Protein AF-A0A2A6FN66-F1 (afdb_monomer_lite)

pLDDT: mean 86.61, std 16.68, range [41.28, 98.0]

Secondary structure (DSSP, 8-state):
------------S-----GGGEEEHHHHHHHHT--HHHHHHHHHTTSS--SEE-SSTTPPEEEEGGGS--

Sequence (70 aa):
MADMPKKTSFSSEPRIIWCEQLIGSATVCRILGIDRSTLTRRIRRGELVPLAQLDGPRGAYVFDRGDFPV

Structure (mmCIF, N/CA/C/O backbone):
data_AF-A0A2A6FN66-F1
#
_entry.id   AF-A0A2A6FN66-F1
#
loop_
_atom_site.group_PDB
_atom_site.id
_atom_site.type_symbol
_atom_site.label_atom_id
_atom_site.label_alt_id
_atom_site.label_comp_id
_atom_site.label_asym_id
_atom_site.label_entity_id
_atom_site.label_seq_id
_atom_site.pdbx_PDB_ins_code
_atom_site.Cartn_x
_atom_site.Cartn_y
_atom_site.Cartn_z
_atom_site.occupancy
_atom_site.B_iso_or_equiv
_atom_site.auth_seq_id
_atom_site.auth_comp_id
_atom_site.auth_asym_id
_atom_site.auth_atom_id
_atom_site.pdbx_PDB_model_num
ATOM 1 N N . MET A 1 1 ? -5.789 -1.310 30.465 1.00 41.28 1 MET A N 1
ATOM 2 C CA . MET A 1 1 ? -4.969 -0.696 29.398 1.00 41.28 1 MET A CA 1
ATOM 3 C C . MET A 1 1 ? -5.077 -1.612 28.197 1.00 41.28 1 MET A C 1
ATOM 5 O O . MET A 1 1 ? -4.665 -2.756 28.306 1.00 41.28 1 MET A O 1
ATOM 9 N N . ALA A 1 2 ? -5.779 -1.180 27.148 1.00 46.56 2 ALA A N 1
ATOM 10 C CA . ALA A 1 2 ? -5.998 -2.004 25.963 1.00 46.56 2 ALA A CA 1
ATOM 11 C C . ALA A 1 2 ? -4.660 -2.255 25.258 1.00 46.56 2 ALA A C 1
ATOM 13 O O . ALA A 1 2 ? -3.872 -1.323 25.091 1.00 46.56 2 ALA A O 1
ATOM 14 N N . ASP A 1 3 ? -4.425 -3.512 24.893 1.00 44.28 3 ASP A N 1
ATOM 15 C CA . ASP A 1 3 ? -3.306 -3.949 24.069 1.00 44.28 3 ASP A CA 1
ATOM 16 C C . ASP A 1 3 ? -3.324 -3.140 22.764 1.00 44.28 3 ASP A C 1
ATOM 18 O O . ASP A 1 3 ? -4.268 -3.203 21.974 1.00 44.28 3 ASP A O 1
ATOM 22 N N . MET A 1 4 ? -2.336 -2.264 22.603 1.00 44.47 4 MET A N 1
ATOM 23 C CA . MET A 1 4 ? -2.183 -1.457 21.401 1.00 44.47 4 MET A CA 1
ATOM 24 C C . MET A 1 4 ? -1.778 -2.419 20.280 1.00 44.47 4 MET A C 1
ATOM 26 O O . MET A 1 4 ? -0.785 -3.127 20.463 1.00 44.47 4 MET A O 1
ATOM 30 N N . PRO A 1 5 ? -2.489 -2.482 19.136 1.00 46.69 5 PRO A N 1
ATOM 31 C CA . PRO A 1 5 ? -2.115 -3.400 18.070 1.00 46.69 5 PRO A CA 1
ATOM 32 C C . PRO A 1 5 ? -0.653 -3.152 17.695 1.00 46.69 5 PRO A C 1
ATOM 34 O O . PRO A 1 5 ? -0.277 -2.023 17.361 1.00 46.69 5 PRO A O 1
ATOM 37 N N . LYS A 1 6 ? 0.170 -4.204 17.821 1.00 47.72 6 LYS A N 1
ATOM 38 C CA . LYS A 1 6 ? 1.585 -4.211 17.434 1.00 47.72 6 LYS A CA 1
ATOM 39 C C . LYS A 1 6 ? 1.698 -3.516 16.083 1.00 47.72 6 LYS A C 1
ATOM 41 O O . LYS A 1 6 ? 1.063 -3.954 15.125 1.00 47.72 6 LYS A O 1
ATOM 46 N N . LYS A 1 7 ? 2.473 -2.425 16.025 1.00 48.47 7 LYS A N 1
ATOM 47 C CA . LYS A 1 7 ? 2.847 -1.772 14.766 1.00 48.47 7 LYS A CA 1
ATOM 48 C C . LYS A 1 7 ? 3.247 -2.883 13.802 1.00 48.47 7 LYS A C 1
ATOM 50 O O . LYS A 1 7 ? 4.162 -3.635 14.125 1.00 48.47 7 LYS A O 1
ATOM 55 N N . THR A 1 8 ? 2.518 -3.033 12.700 1.00 53.16 8 THR A N 1
ATOM 56 C CA . THR A 1 8 ? 2.831 -3.997 11.644 1.00 53.16 8 THR A CA 1
ATOM 57 C C . THR A 1 8 ? 4.280 -3.764 11.242 1.00 53.16 8 THR A C 1
ATOM 59 O O . THR A 1 8 ? 4.614 -2.735 10.659 1.00 53.16 8 THR A O 1
ATOM 62 N N . SER A 1 9 ? 5.164 -4.654 11.686 1.00 55.34 9 SER A N 1
ATOM 63 C CA . SER A 1 9 ? 6.598 -4.554 11.470 1.00 55.34 9 SER A CA 1
ATOM 64 C C . SER A 1 9 ? 6.864 -4.955 10.028 1.00 55.34 9 SER A C 1
ATOM 66 O O . SER A 1 9 ? 6.976 -6.141 9.728 1.00 55.34 9 SER A O 1
ATOM 68 N N . PHE A 1 10 ? 6.905 -3.976 9.128 1.00 63.66 10 PHE A N 1
ATOM 69 C CA . PHE A 1 10 ? 7.407 -4.197 7.777 1.00 63.66 10 PHE A CA 1
ATOM 70 C C . PHE A 1 10 ? 8.883 -4.579 7.899 1.00 63.66 10 PHE A C 1
ATOM 72 O O . PHE A 1 10 ? 9.683 -3.792 8.410 1.00 63.66 10 PHE A O 1
ATOM 79 N N . SER A 1 11 ? 9.230 -5.808 7.511 1.00 64.62 11 SER A N 1
ATOM 80 C CA . SER A 1 11 ? 10.618 -6.268 7.553 1.00 64.62 11 SER A CA 1
ATOM 81 C C . SER A 1 11 ? 11.456 -5.430 6.590 1.00 64.62 11 SER A C 1
ATOM 83 O O . SER A 1 11 ? 11.123 -5.332 5.406 1.00 64.62 11 SER A O 1
ATOM 85 N N . SER A 1 12 ? 12.531 -4.832 7.109 1.00 68.62 12 SER A N 1
ATOM 86 C CA . SER A 1 12 ? 13.533 -4.082 6.345 1.00 68.62 12 SER A CA 1
ATOM 87 C C . SER A 1 12 ? 14.551 -4.987 5.646 1.00 68.62 12 SER A C 1
ATOM 89 O O . SER A 1 12 ? 15.518 -4.489 5.072 1.00 68.62 12 SER A O 1
ATOM 91 N N . GLU A 1 13 ? 14.387 -6.308 5.734 1.00 81.88 13 GLU A N 1
ATOM 92 C CA . GLU A 1 13 ? 15.276 -7.248 5.064 1.00 81.88 13 GLU A CA 1
ATOM 93 C C . GLU A 1 13 ? 15.082 -7.198 3.539 1.00 81.88 13 GLU A C 1
ATOM 95 O O . GLU A 1 13 ? 13.942 -7.140 3.059 1.00 81.88 13 GLU A O 1
ATOM 100 N N . PRO A 1 14 ? 16.179 -7.233 2.758 1.00 85.75 14 PRO A N 1
ATOM 101 C CA . PRO A 1 14 ? 16.093 -7.321 1.308 1.00 85.75 14 PRO A CA 1
ATOM 102 C C . PRO A 1 14 ? 15.320 -8.568 0.873 1.00 85.75 14 PRO A C 1
ATOM 104 O O . PRO A 1 14 ? 15.592 -9.674 1.339 1.00 85.75 14 PRO A O 1
ATOM 107 N N . ARG A 1 15 ? 14.390 -8.399 -0.069 1.00 87.06 15 ARG A N 1
ATOM 108 C CA . ARG A 1 15 ? 13.621 -9.494 -0.671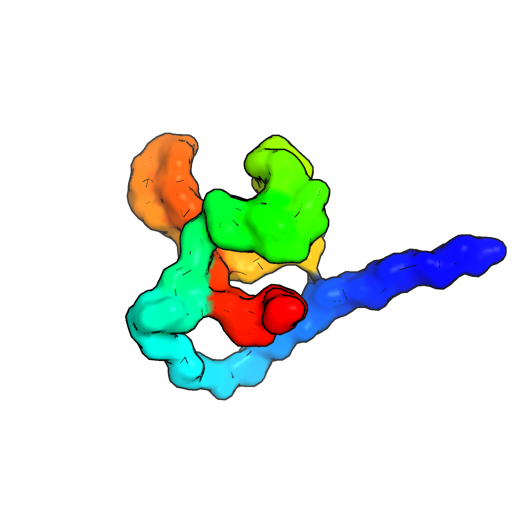 1.00 87.06 15 ARG A CA 1
ATOM 109 C C . ARG A 1 15 ? 13.372 -9.242 -2.155 1.00 87.06 15 ARG A C 1
ATOM 111 O O . ARG A 1 15 ? 13.337 -8.093 -2.593 1.00 87.06 15 ARG A O 1
ATOM 118 N N . ILE A 1 16 ? 13.188 -10.319 -2.918 1.00 93.50 16 ILE A N 1
ATOM 119 C CA . ILE A 1 16 ? 12.734 -10.247 -4.312 1.00 93.50 16 ILE A CA 1
ATOM 120 C C . ILE A 1 16 ? 11.218 -10.047 -4.312 1.00 93.50 16 ILE A C 1
ATOM 122 O O . ILE A 1 16 ? 10.508 -10.757 -3.602 1.00 93.50 16 ILE A O 1
ATOM 126 N N . ILE A 1 17 ? 10.745 -9.098 -5.120 1.00 93.38 17 ILE A N 1
ATOM 127 C CA . ILE A 1 17 ? 9.323 -8.845 -5.356 1.00 93.38 17 ILE A CA 1
ATOM 128 C C . ILE A 1 17 ? 9.076 -9.010 -6.853 1.00 93.38 17 ILE A C 1
ATOM 130 O O . ILE A 1 17 ? 9.683 -8.314 -7.669 1.00 93.38 17 ILE A O 1
ATOM 134 N N . TRP A 1 18 ? 8.195 -9.936 -7.206 1.00 95.56 18 TRP A N 1
ATOM 135 C CA . TRP A 1 18 ? 7.788 -10.195 -8.582 1.00 95.56 18 TRP A CA 1
ATOM 136 C C . TRP A 1 18 ? 6.601 -9.309 -8.977 1.00 95.56 18 TRP A C 1
ATOM 138 O O . TRP A 1 18 ? 5.835 -8.852 -8.124 1.00 95.56 18 TRP A O 1
ATOM 148 N N . CYS A 1 19 ? 6.429 -9.039 -10.274 1.00 94.94 19 CYS A N 1
ATOM 149 C CA . CYS A 1 19 ? 5.410 -8.099 -10.754 1.00 94.94 19 CYS A CA 1
ATOM 150 C C . CYS A 1 19 ? 3.984 -8.486 -10.329 1.00 94.94 19 CYS A C 1
ATOM 152 O O . CYS A 1 19 ? 3.184 -7.609 -10.013 1.00 94.94 19 CYS A O 1
ATOM 154 N N . GLU A 1 20 ? 3.667 -9.777 -10.271 1.00 96.00 20 GLU A N 1
ATOM 155 C CA . GLU A 1 20 ? 2.371 -10.310 -9.840 1.00 96.00 20 GLU A CA 1
ATOM 156 C C . GLU A 1 20 ? 2.077 -10.106 -8.346 1.00 96.00 20 GLU A C 1
ATOM 158 O O . GLU A 1 20 ? 0.924 -10.198 -7.924 1.00 96.00 20 GLU A O 1
ATOM 163 N N . GLN A 1 21 ? 3.102 -9.810 -7.544 1.00 96.00 21 GLN A N 1
ATOM 164 C CA . GLN A 1 21 ? 2.963 -9.521 -6.117 1.00 96.00 21 GLN A CA 1
ATOM 165 C C . GLN A 1 21 ? 2.695 -8.035 -5.853 1.00 96.00 21 GLN A C 1
ATOM 167 O O . GLN A 1 21 ? 2.290 -7.674 -4.748 1.00 96.00 21 GLN A O 1
ATOM 172 N N . LEU A 1 22 ? 2.885 -7.164 -6.850 1.00 96.88 22 LEU A N 1
ATOM 173 C CA . LEU A 1 22 ? 2.619 -5.737 -6.713 1.00 96.88 22 LEU A CA 1
ATOM 174 C C . LEU A 1 22 ? 1.114 -5.477 -6.714 1.00 96.88 22 LEU A C 1
ATOM 176 O O . LEU A 1 22 ? 0.406 -5.745 -7.685 1.00 96.88 22 LEU A O 1
ATOM 180 N N . ILE A 1 23 ? 0.620 -4.895 -5.625 1.00 97.12 23 ILE A N 1
ATOM 181 C CA . ILE A 1 23 ? -0.792 -4.550 -5.477 1.00 97.12 23 ILE A CA 1
ATOM 182 C C . ILE A 1 23 ? -0.986 -3.054 -5.269 1.00 97.12 23 ILE A C 1
ATOM 184 O O . ILE A 1 23 ? -0.190 -2.361 -4.637 1.00 97.12 23 ILE A O 1
ATOM 188 N N . GLY A 1 24 ? -2.101 -2.550 -5.793 1.00 96.81 24 GLY A N 1
ATOM 189 C CA . GLY A 1 24 ? -2.518 -1.172 -5.588 1.00 96.81 24 GLY A CA 1
ATOM 190 C C . GLY A 1 24 ? -3.346 -0.985 -4.318 1.00 96.81 24 GLY A C 1
ATOM 191 O O . GLY A 1 24 ? -3.950 -1.909 -3.769 1.00 96.81 24 GLY A O 1
ATOM 192 N N . SER A 1 25 ? -3.494 0.273 -3.922 1.00 96.25 25 SER A N 1
ATOM 193 C CA . SER A 1 25 ? -4.348 0.706 -2.812 1.00 96.25 25 SER A CA 1
ATOM 194 C C . SER A 1 25 ? -5.788 0.148 -2.813 1.00 96.25 25 SER A C 1
ATOM 196 O O . SER A 1 25 ? -6.377 0.022 -1.747 1.00 96.25 25 SER A O 1
ATOM 198 N N . ALA A 1 26 ? -6.395 -0.160 -3.971 1.00 96.50 26 ALA A N 1
ATOM 199 C CA . ALA A 1 26 ? -7.754 -0.728 -4.023 1.00 96.50 26 ALA A CA 1
ATOM 200 C C . ALA A 1 26 ? -7.793 -2.117 -3.380 1.00 96.50 26 ALA A C 1
ATOM 202 O O . ALA A 1 26 ? -8.681 -2.415 -2.585 1.00 96.50 26 ALA A O 1
ATOM 203 N N . THR A 1 27 ? -6.801 -2.937 -3.715 1.00 97.56 27 THR A N 1
ATOM 204 C CA . THR A 1 27 ? -6.631 -4.282 -3.177 1.00 97.56 27 THR A CA 1
ATOM 205 C C . THR A 1 27 ? -6.324 -4.220 -1.686 1.00 97.56 27 THR A C 1
ATOM 207 O O . THR A 1 27 ? -6.983 -4.906 -0.915 1.00 97.56 27 THR A O 1
ATOM 210 N N . VAL A 1 28 ? -5.424 -3.328 -1.260 1.00 97.50 28 VAL A N 1
ATOM 211 C CA . VAL A 1 28 ? -5.110 -3.131 0.168 1.00 97.50 28 VAL A CA 1
ATOM 212 C C . VAL A 1 28 ? -6.343 -2.709 0.972 1.00 97.50 28 VAL A C 1
ATOM 214 O O . VAL A 1 28 ? -6.613 -3.280 2.023 1.00 97.50 28 VAL A O 1
ATOM 217 N N . CYS A 1 29 ? -7.131 -1.754 0.468 1.00 97.38 29 CYS A N 1
ATOM 218 C CA . CYS A 1 29 ? -8.390 -1.349 1.099 1.00 97.38 29 CYS A CA 1
ATOM 219 C C . CYS A 1 29 ? -9.358 -2.522 1.273 1.00 97.38 29 CYS A C 1
ATOM 221 O O . CYS A 1 29 ? -9.963 -2.657 2.333 1.00 97.38 29 CYS A O 1
ATOM 223 N N . ARG A 1 30 ? -9.475 -3.384 0.254 1.00 98.00 30 ARG A N 1
ATOM 224 C CA . ARG A 1 30 ? -10.315 -4.584 0.315 1.00 98.00 30 ARG A CA 1
ATOM 225 C C . ARG A 1 30 ? -9.809 -5.579 1.361 1.00 98.00 30 ARG A C 1
ATOM 227 O O . ARG A 1 30 ? -10.617 -6.056 2.144 1.00 98.00 30 ARG A O 1
ATOM 234 N N . ILE A 1 31 ? -8.503 -5.854 1.389 1.00 97.56 31 ILE A N 1
ATOM 235 C CA . ILE A 1 31 ? -7.890 -6.794 2.344 1.00 97.56 31 ILE A CA 1
ATOM 236 C C . ILE A 1 31 ? -8.074 -6.307 3.786 1.00 97.56 31 ILE A C 1
ATOM 238 O O . ILE A 1 31 ? -8.440 -7.078 4.664 1.00 97.56 31 ILE A O 1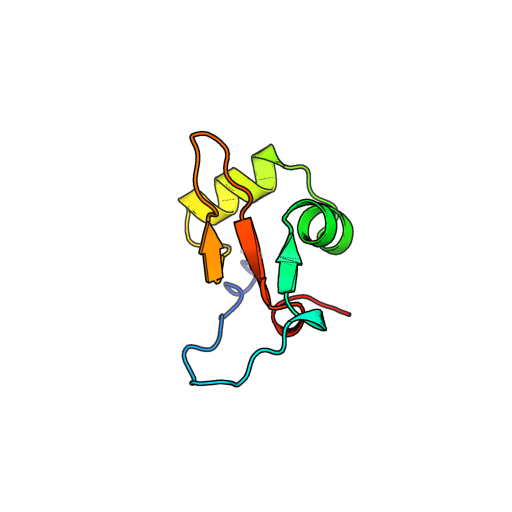
ATOM 242 N N . LEU A 1 32 ? -7.841 -5.018 4.035 1.00 96.25 32 LEU A N 1
ATOM 243 C CA . LEU A 1 32 ? -7.897 -4.446 5.381 1.00 96.25 32 LEU A CA 1
ATOM 244 C C . LEU A 1 32 ? -9.307 -4.029 5.826 1.00 96.25 32 LEU A C 1
ATOM 246 O O . LEU A 1 32 ? -9.472 -3.617 6.973 1.00 96.25 32 LEU A O 1
ATOM 250 N N . GLY A 1 33 ? -10.301 -4.067 4.935 1.00 97.38 33 GLY A N 1
ATOM 251 C CA . GLY A 1 33 ? -11.651 -3.578 5.223 1.00 97.38 33 GLY A CA 1
ATOM 252 C C . GLY A 1 33 ? -11.705 -2.080 5.551 1.00 97.38 33 GLY A C 1
ATOM 253 O O . GLY A 1 33 ? -12.489 -1.668 6.401 1.00 97.38 33 GLY A O 1
ATOM 254 N N . ILE A 1 34 ? -10.860 -1.259 4.914 1.00 97.44 34 ILE A N 1
ATOM 255 C CA . ILE A 1 34 ? -10.786 0.195 5.148 1.00 97.44 34 ILE A CA 1
ATOM 256 C C . ILE A 1 34 ? -11.023 0.991 3.867 1.00 97.44 34 ILE A C 1
ATOM 258 O O . ILE A 1 34 ? -10.732 0.540 2.761 1.00 97.44 34 ILE A O 1
ATOM 262 N N . ASP A 1 35 ? -11.472 2.233 4.015 1.00 97.50 35 ASP A N 1
ATOM 263 C CA . ASP A 1 35 ? -11.580 3.170 2.905 1.00 97.50 35 ASP A CA 1
ATOM 264 C C . ASP A 1 35 ? -10.218 3.794 2.519 1.00 97.50 35 ASP A C 1
ATOM 266 O O . ASP A 1 35 ? -9.209 3.696 3.229 1.00 97.50 35 ASP A O 1
ATOM 270 N N . ARG A 1 36 ? -10.197 4.483 1.373 1.00 95.38 36 ARG A N 1
ATOM 271 C CA . ARG A 1 36 ? -8.995 5.132 0.828 1.00 95.38 36 ARG A CA 1
ATOM 272 C C . ARG A 1 36 ? -8.460 6.274 1.687 1.00 95.38 36 ARG A C 1
ATOM 274 O O . ARG A 1 36 ? -7.247 6.450 1.754 1.00 95.38 36 ARG A O 1
ATOM 281 N N . SER A 1 37 ? -9.326 7.049 2.331 1.00 96.31 37 SER A N 1
ATOM 282 C CA . SER A 1 37 ? -8.903 8.143 3.210 1.00 96.31 37 SER A CA 1
ATOM 283 C C . SER A 1 37 ? -8.217 7.601 4.466 1.00 96.31 37 SER A C 1
ATOM 285 O O . SER A 1 37 ? -7.179 8.124 4.880 1.00 96.31 37 SER A O 1
ATOM 287 N N . THR A 1 38 ? -8.725 6.490 5.010 1.00 97.88 38 THR A N 1
ATOM 288 C CA . THR A 1 38 ? -8.105 5.773 6.123 1.00 97.88 38 THR A CA 1
ATOM 289 C C . THR A 1 38 ? -6.745 5.213 5.719 1.00 97.88 38 THR A C 1
ATOM 291 O O . THR A 1 38 ? -5.778 5.430 6.450 1.00 97.88 38 THR A O 1
ATOM 294 N N . LEU A 1 39 ? -6.633 4.585 4.542 1.00 96.62 39 LEU A N 1
ATOM 295 C CA . LEU A 1 39 ? -5.354 4.114 3.997 1.00 96.62 39 LEU A CA 1
ATOM 296 C C . LEU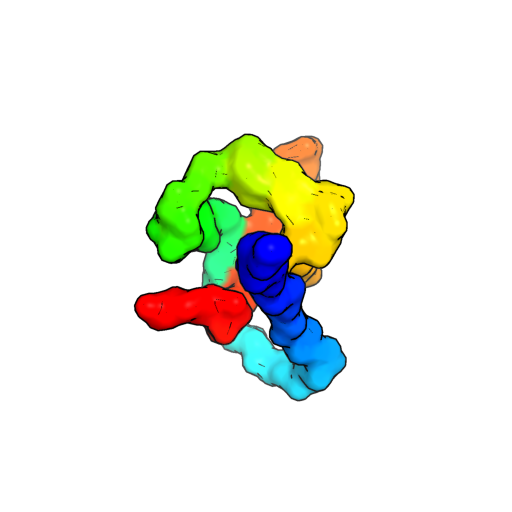 A 1 39 ? -4.322 5.252 3.913 1.00 96.62 39 LEU A C 1
ATOM 298 O O . LEU A 1 39 ? -3.247 5.152 4.502 1.00 96.62 39 LEU A O 1
ATOM 302 N N . THR A 1 40 ? -4.665 6.366 3.259 1.00 95.75 40 THR A N 1
ATOM 303 C CA . THR A 1 40 ? -3.771 7.528 3.128 1.00 95.75 40 THR A CA 1
ATOM 304 C C . THR A 1 40 ? -3.368 8.099 4.489 1.00 95.75 40 THR A C 1
ATOM 306 O O . THR A 1 40 ? -2.210 8.458 4.691 1.00 95.75 40 THR A O 1
ATOM 309 N N . ARG A 1 41 ? -4.287 8.163 5.460 1.00 96.94 41 ARG A N 1
ATOM 310 C CA . ARG A 1 41 ? -3.977 8.634 6.819 1.00 96.94 41 ARG A CA 1
ATOM 311 C C . ARG A 1 41 ? -2.968 7.728 7.524 1.00 96.94 41 ARG A C 1
ATOM 313 O O . ARG A 1 41 ? -2.066 8.251 8.172 1.00 96.94 41 ARG A O 1
ATOM 320 N N . ARG A 1 42 ? -3.095 6.406 7.386 1.00 96.88 42 ARG A N 1
ATOM 321 C CA . ARG A 1 42 ? -2.138 5.441 7.952 1.00 96.88 42 ARG A CA 1
ATOM 322 C C . ARG A 1 42 ? -0.758 5.565 7.306 1.00 96.88 42 ARG A C 1
ATOM 324 O O . ARG A 1 42 ? 0.235 5.564 8.025 1.00 96.88 42 ARG A O 1
ATOM 331 N N . ILE A 1 43 ? -0.697 5.783 5.990 1.00 95.38 43 ILE A N 1
ATOM 332 C CA . ILE A 1 43 ? 0.564 6.047 5.274 1.00 95.38 43 ILE A CA 1
ATOM 333 C C . ILE A 1 43 ? 1.233 7.322 5.792 1.00 95.38 43 ILE A C 1
ATOM 335 O O . ILE A 1 43 ? 2.400 7.302 6.166 1.00 95.38 43 ILE A O 1
ATOM 339 N N . ARG A 1 44 ? 0.481 8.425 5.915 1.00 94.75 44 ARG A N 1
ATOM 340 C CA . ARG A 1 44 ? 1.009 9.697 6.446 1.00 94.75 44 ARG A CA 1
ATOM 341 C C . ARG A 1 44 ? 1.505 9.597 7.893 1.00 94.75 44 ARG A C 1
ATOM 343 O O . ARG A 1 44 ? 2.329 10.406 8.298 1.00 94.75 44 ARG A O 1
ATOM 350 N N . ARG A 1 45 ? 0.995 8.636 8.668 1.00 95.75 45 ARG A N 1
ATOM 351 C CA . ARG A 1 45 ? 1.435 8.342 10.042 1.00 95.75 45 ARG A CA 1
ATOM 352 C C . ARG A 1 45 ? 2.584 7.330 10.114 1.00 95.75 45 ARG A C 1
ATOM 354 O O . ARG A 1 45 ? 3.069 7.067 11.209 1.00 95.75 45 ARG A O 1
ATOM 361 N N . GLY A 1 46 ? 2.995 6.750 8.985 1.00 92.88 46 GLY A N 1
ATOM 362 C CA . GLY A 1 46 ? 3.998 5.683 8.937 1.00 92.88 46 GLY A CA 1
ATOM 363 C C . GLY A 1 46 ? 3.504 4.336 9.476 1.00 92.88 46 GLY A C 1
ATOM 364 O O . GLY A 1 46 ? 4.310 3.470 9.789 1.00 92.88 46 GLY A O 1
ATOM 365 N N . GLU A 1 47 ? 2.188 4.150 9.615 1.00 93.44 47 GLU A N 1
ATOM 366 C CA . GLU A 1 47 ? 1.582 2.883 10.055 1.00 93.44 47 GLU A CA 1
ATOM 367 C C . GLU A 1 47 ? 1.501 1.860 8.909 1.00 93.44 47 GLU A C 1
ATOM 369 O O . GLU A 1 47 ? 1.446 0.657 9.153 1.00 93.44 47 GLU A O 1
ATOM 374 N N . LEU A 1 48 ? 1.477 2.340 7.662 1.00 93.31 48 LEU A N 1
ATOM 375 C CA . LEU A 1 48 ? 1.541 1.542 6.438 1.00 93.31 48 LEU A CA 1
ATOM 376 C C . LEU A 1 48 ? 2.600 2.148 5.519 1.00 93.31 48 LEU A C 1
ATOM 378 O O . LEU A 1 48 ? 2.564 3.351 5.265 1.00 93.31 48 LEU A O 1
ATOM 382 N N . VAL A 1 49 ? 3.514 1.330 5.005 1.00 93.12 49 VAL A N 1
ATOM 383 C CA . VAL A 1 49 ? 4.617 1.801 4.161 1.00 93.12 49 VAL A CA 1
ATOM 384 C C . VAL A 1 49 ? 4.424 1.258 2.743 1.00 93.12 49 VAL A C 1
ATOM 386 O O . 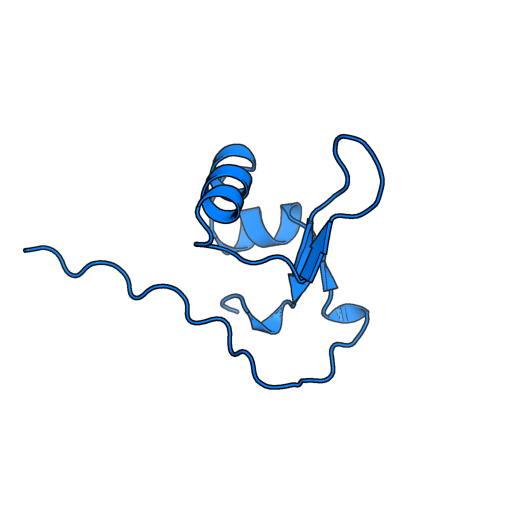VAL A 1 49 ? 4.511 0.049 2.548 1.00 93.12 49 VAL A O 1
ATOM 389 N N . PRO A 1 50 ? 4.104 2.103 1.749 1.00 95.38 50 PRO A N 1
ATOM 390 C CA . PRO A 1 50 ? 4.100 1.676 0.356 1.00 95.38 50 PRO A CA 1
ATOM 391 C C . PRO A 1 50 ? 5.535 1.497 -0.152 1.00 95.38 50 PRO A C 1
ATOM 393 O O . PRO A 1 50 ? 6.435 2.222 0.266 1.00 95.38 50 PRO A O 1
ATOM 396 N N . LEU A 1 51 ? 5.731 0.586 -1.106 1.00 94.88 51 LEU A N 1
ATOM 397 C CA . LEU A 1 51 ? 7.000 0.449 -1.832 1.00 94.88 51 LEU A CA 1
ATOM 398 C C . LEU A 1 51 ? 7.289 1.701 -2.665 1.00 94.88 51 LEU A C 1
ATOM 400 O O . LEU A 1 51 ? 8.431 2.134 -2.780 1.00 94.88 51 LEU A O 1
ATOM 404 N N . ALA A 1 52 ? 6.236 2.266 -3.262 1.00 94.00 52 ALA A N 1
ATOM 405 C CA . ALA A 1 52 ? 6.314 3.452 -4.099 1.00 94.00 52 ALA A CA 1
ATOM 406 C C . ALA A 1 52 ? 4.961 4.167 -4.192 1.00 94.00 52 ALA A C 1
ATOM 408 O O . ALA A 1 52 ? 3.895 3.592 -3.941 1.00 94.00 52 ALA A O 1
ATOM 409 N N . GLN A 1 53 ? 5.011 5.422 -4.628 1.00 95.44 53 GLN A N 1
ATOM 410 C CA . GLN A 1 53 ? 3.874 6.137 -5.188 1.00 95.44 53 GLN A CA 1
ATOM 411 C C . GLN A 1 53 ? 4.181 6.407 -6.662 1.00 95.44 53 GLN A C 1
ATOM 413 O O . GLN A 1 53 ? 5.250 6.927 -6.965 1.00 95.44 53 GLN A O 1
ATOM 418 N N . LEU A 1 54 ? 3.276 6.020 -7.564 1.00 93.56 54 LEU A N 1
ATOM 419 C CA . LEU A 1 54 ? 3.435 6.296 -8.996 1.00 93.56 54 LEU A CA 1
ATOM 420 C C . LEU A 1 54 ? 3.391 7.805 -9.272 1.00 93.56 54 LEU A C 1
ATOM 422 O O . LEU A 1 54 ? 2.901 8.579 -8.448 1.00 93.56 54 LEU A O 1
ATOM 426 N N . ASP A 1 55 ? 3.856 8.214 -10.448 1.00 92.38 55 ASP A N 1
ATOM 427 C CA . ASP A 1 55 ? 3.891 9.624 -10.825 1.00 92.38 55 ASP A CA 1
ATOM 428 C C . ASP A 1 55 ? 2.494 10.265 -10.910 1.00 92.38 55 ASP A C 1
ATOM 430 O O . ASP A 1 55 ? 1.477 9.626 -11.204 1.00 92.38 55 ASP A O 1
ATOM 434 N N . GLY A 1 56 ? 2.466 11.580 -10.676 1.00 89.44 56 GLY A N 1
ATOM 435 C CA . GLY A 1 56 ? 1.290 12.439 -10.796 1.00 89.44 56 GLY A CA 1
ATOM 436 C C . GLY A 1 56 ? 0.675 12.870 -9.453 1.00 89.44 56 GLY A C 1
ATOM 437 O O . GLY A 1 56 ? 0.912 12.250 -8.417 1.00 89.44 56 GLY A O 1
ATOM 438 N N . PRO A 1 57 ? -0.180 13.916 -9.438 1.00 81.88 57 PRO A N 1
ATOM 439 C CA . PRO A 1 57 ? -0.697 14.523 -8.200 1.00 81.88 57 PRO A CA 1
ATOM 440 C C . PRO A 1 57 ? -1.492 13.577 -7.286 1.00 81.88 57 PRO A C 1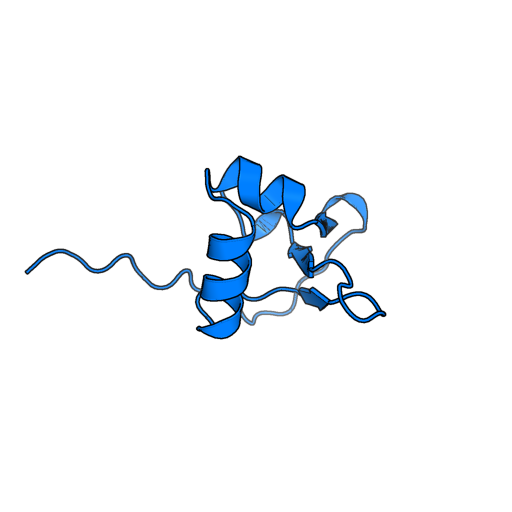
ATOM 442 O O . PRO A 1 57 ? -1.719 13.873 -6.114 1.00 81.88 57 PRO A O 1
ATOM 445 N N . ARG A 1 58 ? -1.975 12.458 -7.834 1.00 83.75 58 ARG A N 1
ATOM 446 C CA . ARG A 1 58 ? -2.733 11.415 -7.129 1.00 83.75 58 ARG A CA 1
ATOM 447 C C . ARG A 1 58 ? -2.258 10.019 -7.524 1.00 83.75 58 ARG A C 1
ATOM 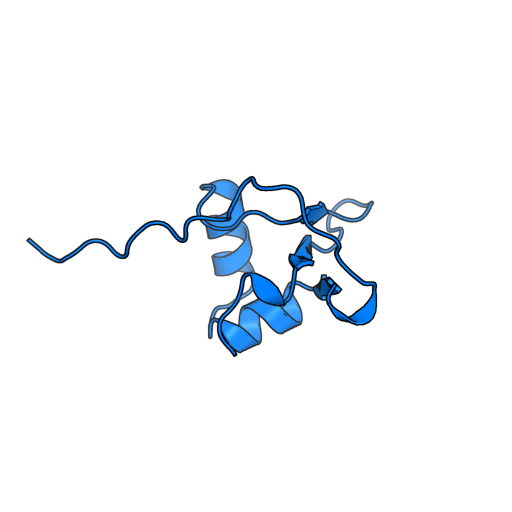449 O O . ARG A 1 58 ? -3.065 9.089 -7.551 1.00 83.75 58 ARG A O 1
ATOM 456 N N . GLY A 1 59 ? -0.981 9.893 -7.884 1.00 88.69 59 GLY A N 1
ATOM 457 C CA . GLY A 1 59 ? -0.408 8.620 -8.291 1.00 88.69 59 GLY A CA 1
ATOM 458 C C . GLY A 1 59 ? -0.675 7.531 -7.253 1.00 88.69 59 GLY A C 1
ATOM 459 O O . GLY A 1 59 ? -0.726 7.794 -6.045 1.00 88.69 59 GLY A O 1
ATOM 460 N N . ALA A 1 60 ? -0.950 6.321 -7.737 1.00 90.62 60 ALA A N 1
ATOM 461 C CA . ALA A 1 60 ? -1.370 5.216 -6.888 1.00 90.62 60 ALA A CA 1
ATOM 462 C C . ALA A 1 60 ? -0.219 4.737 -5.997 1.00 90.62 60 ALA A C 1
ATOM 464 O O . ALA A 1 60 ? 0.927 4.672 -6.439 1.00 90.62 60 ALA A O 1
ATOM 465 N N . TYR A 1 61 ? -0.536 4.349 -4.760 1.00 97.19 61 TYR A N 1
ATOM 466 C CA . TYR A 1 61 ? 0.420 3.638 -3.918 1.00 97.19 61 TYR A CA 1
ATOM 467 C C . TYR A 1 61 ? 0.519 2.176 -4.343 1.00 97.19 61 TYR A C 1
ATOM 469 O O . TYR A 1 61 ? -0.509 1.521 -4.567 1.00 97.19 61 TYR A O 1
ATOM 477 N N . VAL A 1 62 ? 1.756 1.692 -4.398 1.00 97.06 62 VAL A N 1
ATOM 478 C CA . VAL A 1 62 ? 2.131 0.317 -4.727 1.00 97.06 62 VAL A CA 1
ATOM 479 C C . VAL A 1 62 ? 2.665 -0.362 -3.472 1.00 97.06 62 VAL A C 1
ATOM 481 O O . VAL A 1 62 ? 3.436 0.235 -2.720 1.00 97.06 62 VAL A O 1
ATOM 484 N N . PHE A 1 63 ? 2.257 -1.606 -3.249 1.00 96.06 63 PHE A N 1
ATOM 485 C CA . PHE A 1 63 ? 2.655 -2.410 -2.098 1.00 96.06 63 PHE A CA 1
ATOM 486 C C . PHE A 1 63 ? 3.042 -3.829 -2.516 1.00 96.06 63 PHE A C 1
ATOM 488 O O . PHE A 1 63 ? 2.597 -4.301 -3.563 1.00 96.06 63 PHE A O 1
ATOM 495 N N . ASP A 1 64 ? 3.805 -4.516 -1.665 1.00 95.00 64 ASP A N 1
ATOM 496 C CA . ASP A 1 64 ? 4.008 -5.964 -1.743 1.00 95.00 64 ASP A CA 1
ATOM 497 C C . ASP A 1 64 ? 2.782 -6.681 -1.152 1.00 95.00 64 ASP A C 1
ATOM 499 O O . ASP A 1 64 ? 2.382 -6.419 -0.016 1.00 95.00 64 ASP A O 1
ATOM 503 N N . ARG A 1 65 ? 2.175 -7.608 -1.901 1.00 94.62 65 ARG A N 1
ATOM 504 C CA . ARG A 1 65 ? 1.084 -8.468 -1.416 1.00 94.62 65 ARG A CA 1
ATOM 505 C C . ARG A 1 65 ? 1.475 -9.262 -0.168 1.00 94.62 65 ARG A C 1
ATOM 507 O O . ARG A 1 65 ? 0.589 -9.534 0.647 1.00 94.62 65 ARG A O 1
ATOM 514 N N . GLY A 1 66 ? 2.748 -9.636 -0.037 1.00 92.38 66 GLY A N 1
ATOM 515 C CA . GLY A 1 66 ? 3.282 -10.408 1.085 1.00 92.38 66 GLY A CA 1
ATOM 516 C C . GLY A 1 66 ? 3.240 -9.674 2.427 1.00 92.38 66 GLY A C 1
ATOM 517 O O . GLY A 1 66 ? 3.228 -10.324 3.468 1.00 92.38 66 GLY A O 1
ATOM 518 N N . ASP A 1 67 ? 3.136 -8.341 2.424 1.00 92.06 67 ASP A N 1
ATOM 519 C CA . ASP A 1 67 ? 3.023 -7.546 3.654 1.00 92.06 67 ASP A CA 1
ATOM 520 C C . ASP A 1 67 ? 1.605 -7.554 4.262 1.00 92.06 67 ASP A C 1
ATOM 522 O O . ASP A 1 67 ? 1.378 -6.994 5.338 1.00 92.06 67 ASP A O 1
ATOM 526 N N . PHE A 1 68 ? 0.630 -8.165 3.583 1.00 92.56 68 PHE A N 1
ATOM 527 C CA . PHE A 1 68 ? -0.775 -8.163 3.987 1.00 92.56 68 PHE A CA 1
ATOM 528 C C . PHE A 1 68 ? -1.283 -9.582 4.245 1.00 92.56 68 PHE A C 1
ATOM 530 O O . PHE A 1 68 ? -0.847 -10.522 3.576 1.00 92.56 68 PHE A O 1
ATOM 537 N N . PRO A 1 69 ? -2.245 -9.755 5.171 1.00 89.06 69 PRO A N 1
ATOM 538 C CA . PRO A 1 69 ? -2.828 -11.063 5.447 1.00 89.06 69 PRO A CA 1
ATOM 539 C C . PRO A 1 69 ? -3.411 -11.703 4.181 1.00 89.06 69 PRO A C 1
ATOM 541 O O . PRO A 1 69 ? -3.820 -11.010 3.240 1.00 89.06 69 PRO A O 1
ATOM 544 N N . VAL A 1 70 ? -3.377 -13.036 4.144 1.00 72.94 70 VAL A N 1
ATOM 545 C CA . VAL A 1 70 ? -3.973 -13.836 3.065 1.00 72.94 70 VAL A CA 1
ATOM 546 C C . VAL A 1 70 ? -5.485 -13.701 3.099 1.00 72.94 70 VAL A C 1
ATOM 548 O O . VAL A 1 70 ? -6.060 -13.882 4.193 1.00 72.94 70 VAL A O 1
#

Foldseek 3Di:
DDDDPPLLDDDPDDDDADPVQKDWPVVVCVLVVHDPVVVVVCCVVVSDPFPDFDDDPRGIGIHGNVSGDD

Organism: NCBI:txid1969409

Radius of gyration: 12.75 Å; chains: 1; bounding box: 28×28×40 Å